Protein AF-I4Z610-F1 (afdb_monomer_lite)

Secondary structure (DSSP, 8-state):
-------S-----------PPPPPPPP-PPPGGGGPPPPPPPPPPTT--HHHHHHHHHHHHHHHHHHHHHHHHHHHHHHHHHHHHHHHHHHHHHHS-S---------

Radius of gyration: 32.1 Å; chains: 1; bounding box: 82×28×96 Å

pLDDT: mean 80.96, std 19.08, range [32.47, 97.81]

Structure (mmCIF, N/CA/C/O backbone):
data_AF-I4Z610-F1
#
_entry.id   AF-I4Z610-F1
#
loop_
_atom_site.group_PDB
_atom_site.id
_atom_site.type_symbol
_atom_site.label_atom_id
_atom_site.label_alt_id
_atom_site.label_comp_id
_atom_site.label_asym_id
_atom_site.label_entity_id
_atom_site.label_seq_id
_atom_site.pdbx_PDB_ins_code
_atom_site.Cartn_x
_atom_site.Cartn_y
_atom_site.Cartn_z
_atom_site.occupancy
_atom_site.B_iso_or_equiv
_atom_site.auth_seq_id
_atom_site.auth_comp_id
_atom_site.auth_asym_id
_atom_site.auth_atom_id
_atom_site.pdbx_PDB_model_num
ATOM 1 N N . MET A 1 1 ? -62.359 17.332 65.188 1.00 36.69 1 MET A N 1
ATOM 2 C CA . MET A 1 1 ? -62.088 18.349 64.141 1.00 36.69 1 MET A CA 1
ATOM 3 C C . MET A 1 1 ? -60.588 18.295 63.855 1.00 36.69 1 MET A C 1
ATOM 5 O O . MET A 1 1 ? -59.831 18.581 64.759 1.00 36.69 1 MET A O 1
ATOM 9 N N . LYS A 1 2 ? -60.135 17.551 62.837 1.00 48.34 2 LYS A N 1
ATOM 10 C CA . LYS A 1 2 ? -59.977 17.913 61.409 1.00 48.34 2 LYS A CA 1
ATOM 11 C C . LYS A 1 2 ? -58.609 18.575 61.141 1.00 48.34 2 LYS A C 1
ATOM 13 O O . LYS A 1 2 ? -58.389 19.671 61.636 1.00 48.34 2 LYS A O 1
ATOM 18 N N . ARG A 1 3 ? -57.829 17.931 60.244 1.00 49.16 3 ARG A N 1
ATOM 19 C CA . ARG A 1 3 ? -56.572 18.338 59.549 1.00 49.16 3 ARG A CA 1
ATOM 20 C C . ARG A 1 3 ? -55.285 17.869 60.246 1.00 49.16 3 ARG A C 1
ATOM 22 O O . ARG A 1 3 ? -55.173 18.031 61.443 1.00 49.16 3 ARG A O 1
ATOM 29 N N . MET A 1 4 ? -54.277 17.304 59.586 1.00 50.94 4 MET A N 1
ATOM 30 C CA . MET A 1 4 ? -54.021 17.068 58.161 1.00 50.94 4 MET A CA 1
ATOM 31 C C . MET A 1 4 ? -52.865 16.052 58.086 1.00 50.94 4 MET A C 1
ATOM 33 O O . MET A 1 4 ? -51.753 16.351 58.504 1.00 50.94 4 MET A O 1
ATOM 37 N N . LEU A 1 5 ? -53.138 14.857 57.566 1.00 63.78 5 LEU A N 1
ATOM 38 C CA . LEU A 1 5 ? -52.138 13.948 57.003 1.00 63.78 5 LEU A CA 1
ATOM 39 C C . LEU A 1 5 ? -51.885 14.429 55.573 1.00 63.78 5 LEU A C 1
ATOM 41 O O . LEU A 1 5 ? -52.757 14.219 54.735 1.00 63.78 5 LEU A O 1
ATOM 45 N N . ILE A 1 6 ? -50.765 15.102 55.286 1.00 55.38 6 ILE A N 1
ATOM 46 C CA . ILE A 1 6 ? -50.366 15.407 53.900 1.00 55.38 6 ILE A CA 1
ATOM 47 C C . ILE A 1 6 ? -48.847 15.258 53.736 1.00 55.38 6 ILE A C 1
ATOM 49 O O . ILE A 1 6 ? -48.070 16.152 54.044 1.00 55.38 6 ILE A O 1
ATOM 53 N N . CYS A 1 7 ? -48.476 14.072 53.251 1.00 49.38 7 CYS A N 1
ATOM 54 C CA . CYS A 1 7 ? -47.550 13.822 52.144 1.00 49.38 7 CYS A CA 1
ATOM 55 C C . CYS A 1 7 ? -46.306 14.721 52.019 1.00 49.38 7 CYS A C 1
ATOM 57 O O . CYS A 1 7 ? -46.261 15.605 51.171 1.00 49.38 7 CYS A O 1
ATOM 59 N N . ALA A 1 8 ? -45.243 14.386 52.753 1.00 51.41 8 ALA A N 1
ATOM 60 C CA . ALA A 1 8 ? -43.875 14.841 52.476 1.00 51.41 8 ALA A CA 1
ATOM 61 C C . ALA A 1 8 ? -43.061 13.780 51.700 1.00 51.41 8 ALA A C 1
ATOM 63 O O . ALA A 1 8 ? -41.900 13.530 52.006 1.00 51.41 8 ALA A O 1
ATOM 64 N N . ALA A 1 9 ? -43.683 13.092 50.737 1.00 55.34 9 ALA A N 1
ATOM 65 C CA . ALA A 1 9 ? -43.063 11.976 50.017 1.00 55.34 9 ALA A CA 1
ATOM 66 C C . ALA A 1 9 ? -43.464 11.956 48.536 1.00 55.34 9 ALA A C 1
ATOM 68 O O . ALA A 1 9 ? -43.954 10.960 48.020 1.00 55.34 9 ALA A O 1
ATOM 69 N N . VAL A 1 10 ? -43.300 13.078 47.844 1.00 56.53 10 VAL A N 1
ATOM 70 C CA . VAL A 1 10 ? -43.320 13.129 46.378 1.00 56.53 10 VAL A CA 1
ATOM 71 C C . VAL A 1 10 ? -42.252 14.145 45.987 1.00 56.53 10 VAL A C 1
ATOM 73 O O . VAL A 1 10 ? -42.113 15.141 46.686 1.00 56.53 10 VAL A O 1
ATOM 76 N N . LEU A 1 11 ? -41.532 13.904 44.890 1.00 56.47 11 LEU A N 1
ATOM 77 C CA . LEU A 1 11 ? -40.435 14.715 44.320 1.00 56.47 11 LEU A CA 1
ATOM 78 C C . LEU A 1 11 ? -39.005 14.210 44.570 1.00 56.47 11 LEU A C 1
ATOM 80 O O . LEU A 1 11 ? -38.053 14.979 44.514 1.00 56.47 11 LEU A O 1
ATOM 84 N N . VAL A 1 12 ? -38.823 12.894 44.675 1.00 58.78 12 VAL A N 1
ATOM 85 C CA . VAL A 1 12 ? -37.681 12.283 43.974 1.00 58.78 12 VAL A CA 1
ATOM 86 C C . VAL A 1 12 ? -38.246 11.382 42.881 1.00 58.78 12 VAL A C 1
ATOM 88 O O . VAL A 1 12 ? -38.115 10.163 42.902 1.00 58.78 12 VAL A O 1
ATOM 91 N N . SER A 1 13 ? -38.979 11.996 41.945 1.00 54.53 13 SER A N 1
ATOM 92 C CA . SER A 1 13 ? -39.217 11.395 40.635 1.00 54.53 13 SER A CA 1
ATOM 93 C C . SER A 1 13 ? -37.842 11.125 40.043 1.00 54.53 13 SER A C 1
ATOM 95 O O . SER A 1 13 ? -37.095 12.065 39.771 1.00 54.53 13 SER A O 1
ATOM 97 N N . GLY A 1 14 ? -37.493 9.843 39.970 1.00 51.25 14 GLY A N 1
ATOM 98 C CA . GLY A 1 14 ? -36.184 9.379 39.558 1.00 51.25 14 GLY A CA 1
ATOM 99 C C . GLY A 1 14 ? -35.710 10.102 38.308 1.00 51.25 14 GLY A C 1
ATOM 100 O O . GLY A 1 14 ? -36.394 10.110 37.285 1.00 51.25 14 GLY A O 1
ATOM 101 N N . CYS A 1 15 ? -34.502 10.656 38.387 1.00 57.78 15 CYS A N 1
ATOM 102 C CA . CYS A 1 15 ? -33.654 10.768 37.218 1.00 57.78 15 CYS A CA 1
ATOM 103 C C . CYS A 1 15 ? -33.496 9.341 36.687 1.00 57.78 15 CYS A C 1
ATOM 105 O O . CYS A 1 15 ? -32.618 8.602 37.129 1.00 57.78 15 CYS A O 1
ATOM 107 N N . THR A 1 16 ? -34.392 8.910 35.798 1.00 58.34 16 THR A N 1
ATOM 108 C CA . THR A 1 16 ? -34.170 7.737 34.964 1.00 58.34 16 THR A CA 1
ATOM 109 C C . THR A 1 16 ? -32.967 8.094 34.110 1.00 58.34 16 THR A C 1
ATOM 111 O O . THR A 1 16 ? -33.094 8.740 33.071 1.00 58.34 16 THR A O 1
ATOM 114 N N . HIS A 1 17 ? -31.779 7.789 34.628 1.00 59.97 17 HIS A N 1
ATOM 115 C CA . HIS A 1 17 ? -30.520 7.997 33.944 1.00 59.97 17 HIS A CA 1
ATOM 116 C C . HIS A 1 17 ? -30.498 6.991 32.794 1.00 59.97 17 HIS A C 1
ATOM 118 O O . HIS A 1 17 ? -30.064 5.851 32.938 1.00 59.97 17 HIS A O 1
ATOM 124 N N . TYR A 1 18 ? -31.085 7.389 31.667 1.00 58.47 18 TYR A N 1
ATOM 125 C CA . TYR A 1 18 ? -30.941 6.673 30.417 1.00 58.47 18 TYR A CA 1
ATOM 126 C C . TYR A 1 18 ? -29.496 6.875 29.974 1.00 58.47 18 TYR A C 1
ATOM 128 O O . TYR A 1 18 ? -29.140 7.925 29.442 1.00 58.47 18 TYR A O 1
ATOM 136 N N . VAL A 1 19 ? -28.647 5.901 30.291 1.00 64.12 19 VAL A N 1
ATOM 137 C CA . VAL A 1 19 ? -27.274 5.862 29.797 1.00 64.12 19 VAL A CA 1
ATOM 138 C C . VAL A 1 19 ? -27.331 5.149 28.447 1.00 64.12 19 VAL A C 1
ATOM 140 O O . VAL A 1 19 ? -27.651 3.958 28.420 1.00 64.12 19 VAL A O 1
ATOM 143 N N . PRO A 1 20 ? -27.097 5.846 27.322 1.00 68.62 20 PRO A N 1
ATOM 144 C CA . PRO A 1 20 ? -27.089 5.196 26.021 1.00 68.62 20 PRO A CA 1
ATOM 145 C C . PRO A 1 20 ? -25.960 4.159 25.984 1.00 68.62 20 PRO A C 1
ATOM 147 O O . PRO A 1 20 ? -24.809 4.476 26.279 1.00 68.62 20 PRO A O 1
ATOM 150 N N . VAL A 1 21 ? -26.295 2.916 25.629 1.00 75.81 21 VAL A N 1
ATOM 151 C CA . VAL A 1 21 ? -25.301 1.868 25.370 1.00 75.81 21 VAL A CA 1
ATOM 152 C C . VAL A 1 21 ? -24.558 2.239 24.092 1.00 75.81 21 VAL A C 1
ATOM 154 O O . VAL A 1 21 ? -25.175 2.390 23.037 1.00 75.81 21 VAL A O 1
ATOM 157 N N . VAL A 1 22 ? -23.240 2.395 24.184 1.00 80.94 22 VAL A N 1
ATOM 158 C CA . VAL A 1 22 ? -22.407 2.731 23.026 1.00 80.94 22 VAL A CA 1
ATOM 159 C C . VAL A 1 22 ? -22.102 1.451 22.257 1.00 80.94 22 VAL A C 1
ATOM 161 O O . VAL A 1 22 ? -21.610 0.475 22.830 1.00 80.94 22 VAL A O 1
ATOM 164 N N . THR A 1 23 ? -22.407 1.439 20.961 1.00 84.06 23 THR A N 1
ATOM 165 C CA . THR A 1 23 ? -22.122 0.302 20.080 1.00 84.06 23 THR A CA 1
ATOM 166 C C . THR A 1 23 ? -20.623 0.190 19.798 1.00 84.06 23 THR A C 1
ATOM 168 O O . THR A 1 23 ? -19.976 1.221 19.608 1.00 84.06 23 THR A O 1
ATOM 171 N N . PRO A 1 24 ? -20.068 -1.032 19.724 1.00 87.31 24 PRO A N 1
ATOM 172 C CA . PRO A 1 24 ? -18.661 -1.231 19.397 1.00 87.31 24 PRO A CA 1
ATOM 173 C C . PRO A 1 24 ? -18.331 -0.706 17.994 1.00 87.31 24 PRO A C 1
ATOM 175 O O . PRO A 1 24 ? -19.149 -0.787 17.075 1.00 87.31 24 PRO A O 1
ATOM 178 N N . ALA A 1 25 ? -17.114 -0.193 17.831 1.00 88.75 25 ALA A N 1
ATOM 179 C CA . ALA A 1 25 ? -16.575 0.215 16.544 1.00 88.75 25 ALA A CA 1
ATOM 180 C C . ALA A 1 25 ? -16.292 -1.010 15.657 1.00 88.75 25 ALA A C 1
ATOM 182 O O . ALA A 1 25 ? -15.835 -2.054 16.134 1.00 88.75 25 ALA A O 1
ATOM 183 N N . LEU A 1 26 ? -16.568 -0.865 14.359 1.00 91.50 26 LEU A N 1
ATOM 184 C CA . LEU A 1 26 ? -16.281 -1.873 13.337 1.00 91.50 26 LEU A CA 1
ATOM 185 C C . LEU A 1 26 ? -14.792 -1.883 12.995 1.00 91.50 26 LEU A C 1
ATOM 187 O O . LEU A 1 26 ? -14.139 -0.846 13.074 1.00 91.50 26 LEU A O 1
ATOM 191 N N . ARG A 1 27 ? -14.281 -3.047 12.579 1.00 92.12 27 ARG A N 1
ATOM 192 C CA . ARG A 1 27 ? -12.894 -3.208 12.123 1.00 92.12 27 ARG A CA 1
ATOM 193 C C . ARG A 1 27 ? -12.586 -2.377 10.881 1.00 92.12 27 ARG A C 1
ATOM 195 O O . ARG A 1 27 ? -13.476 -2.035 10.106 1.00 92.12 27 ARG A O 1
ATOM 202 N N . CYS A 1 28 ? -11.304 -2.075 10.704 1.00 93.50 28 CYS A N 1
ATOM 203 C CA . CYS A 1 28 ? -10.818 -1.332 9.552 1.00 93.50 28 CYS A CA 1
ATOM 204 C C . CYS A 1 28 ? -10.818 -2.244 8.326 1.00 93.50 28 CYS A C 1
ATOM 206 O O . CYS A 1 28 ? -10.014 -3.173 8.235 1.00 93.50 28 CYS A O 1
ATOM 208 N N . GLU A 1 29 ? -11.726 -1.963 7.396 1.00 92.31 29 GLU A N 1
ATOM 209 C CA . GLU A 1 29 ? -11.836 -2.651 6.114 1.00 92.31 29 GLU A CA 1
ATOM 210 C C . GLU A 1 29 ? -11.083 -1.828 5.051 1.00 92.31 29 GLU A C 1
ATOM 212 O O . GLU A 1 29 ? -11.423 -0.659 4.830 1.00 92.31 29 GLU A O 1
ATOM 217 N N . PRO A 1 30 ? -10.046 -2.371 4.393 1.00 92.31 30 PRO A N 1
ATOM 218 C CA . PRO A 1 30 ? -9.360 -1.648 3.331 1.00 92.31 30 PRO A CA 1
ATOM 219 C C . PRO A 1 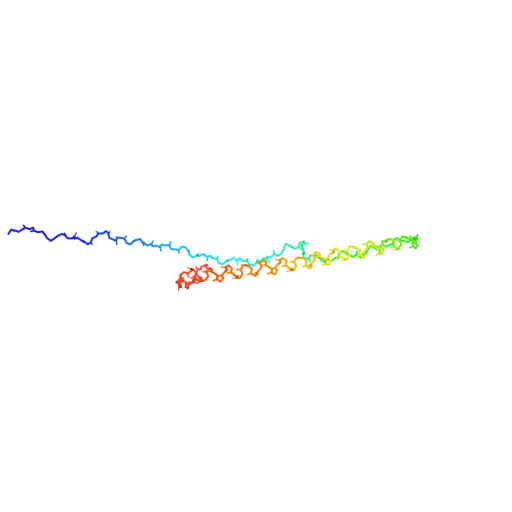30 ? -10.250 -1.519 2.091 1.00 92.31 30 PRO A C 1
ATOM 221 O O . PRO A 1 30 ? -10.981 -2.437 1.719 1.00 92.31 30 PRO A O 1
ATOM 224 N N . ALA A 1 31 ? -10.142 -0.387 1.396 1.00 90.94 31 ALA A N 1
ATOM 225 C CA . ALA A 1 31 ? -10.797 -0.212 0.106 1.00 90.94 31 ALA A CA 1
ATOM 226 C C . ALA A 1 31 ? -10.247 -1.214 -0.928 1.00 90.94 31 ALA A C 1
ATOM 228 O O . ALA A 1 31 ? -9.048 -1.491 -0.964 1.00 90.94 31 ALA A O 1
ATOM 229 N N . ALA A 1 32 ? -11.109 -1.726 -1.812 1.00 89.75 32 ALA A N 1
ATOM 230 C CA . ALA A 1 32 ? -10.750 -2.794 -2.753 1.00 89.75 32 ALA A CA 1
ATOM 231 C C . ALA A 1 32 ? -9.569 -2.440 -3.680 1.00 89.75 32 ALA A C 1
ATOM 233 O O . ALA A 1 32 ? -8.809 -3.318 -4.081 1.00 89.75 32 ALA A O 1
ATOM 234 N N . ASN A 1 33 ? -9.376 -1.157 -3.999 1.00 88.00 33 ASN A N 1
ATOM 235 C CA . ASN A 1 33 ? -8.243 -0.699 -4.805 1.00 88.00 33 ASN A CA 1
ATOM 236 C C . ASN A 1 33 ? -6.889 -0.861 -4.091 1.00 88.00 33 ASN A C 1
ATOM 238 O O . ASN A 1 33 ? -5.872 -0.982 -4.763 1.00 88.00 33 ASN A O 1
ATOM 242 N N . LEU A 1 34 ? -6.869 -0.876 -2.755 1.00 88.06 34 LEU A N 1
ATOM 243 C CA . LEU A 1 34 ? -5.655 -1.070 -1.955 1.00 88.06 34 LEU A CA 1
ATOM 244 C C . LEU A 1 34 ? -5.255 -2.547 -1.850 1.00 88.06 34 LEU A C 1
ATOM 246 O O . LEU A 1 34 ? -4.113 -2.854 -1.535 1.00 88.06 34 LEU A O 1
ATOM 250 N N . LEU A 1 35 ? -6.188 -3.456 -2.140 1.00 89.12 35 LEU A N 1
ATOM 251 C CA . LEU A 1 35 ? -5.960 -4.902 -2.150 1.00 89.12 35 LEU A CA 1
ATOM 252 C C . LEU A 1 35 ? -5.482 -5.421 -3.511 1.00 89.12 35 LEU A C 1
ATOM 254 O O . LEU A 1 35 ? -5.297 -6.627 -3.680 1.00 89.12 35 LEU A O 1
ATOM 258 N N . GLN A 1 36 ? -5.309 -4.541 -4.501 1.00 89.81 36 GLN A N 1
ATOM 259 C CA . GLN A 1 36 ? -4.820 -4.965 -5.805 1.00 89.81 36 GLN A CA 1
ATOM 260 C C . GLN A 1 36 ? -3.370 -5.445 -5.719 1.00 89.81 36 GLN A C 1
ATOM 262 O O . GLN A 1 36 ? -2.540 -4.900 -4.987 1.00 89.81 36 GLN A O 1
ATOM 267 N N . GLY A 1 37 ? -3.078 -6.501 -6.477 1.00 87.81 37 GLY A N 1
ATOM 268 C CA . GLY A 1 37 ? -1.729 -7.034 -6.600 1.00 87.81 37 GLY A CA 1
ATOM 269 C C . GLY A 1 37 ? -0.800 -6.076 -7.342 1.00 87.81 37 GLY A C 1
ATOM 270 O O . GLY A 1 37 ? -1.233 -5.108 -7.966 1.00 87.81 37 GLY A O 1
ATOM 271 N N . CYS A 1 38 ? 0.494 -6.376 -7.291 1.00 91.81 38 CYS A N 1
ATOM 272 C CA . CYS A 1 38 ? 1.486 -5.587 -8.004 1.00 91.81 38 CYS A CA 1
ATOM 273 C C . CYS A 1 38 ? 1.285 -5.652 -9.518 1.00 91.81 38 CYS A C 1
ATOM 275 O O . CYS A 1 38 ? 0.858 -6.672 -10.068 1.00 91.81 38 CYS A O 1
ATOM 277 N N . GLU A 1 39 ? 1.642 -4.557 -10.185 1.00 90.06 39 GLU A N 1
ATOM 278 C CA . GLU A 1 39 ? 1.624 -4.482 -11.638 1.00 90.06 39 GLU A CA 1
ATOM 279 C C . GLU A 1 39 ? 2.522 -5.569 -12.244 1.00 90.06 39 GLU A C 1
ATOM 281 O O . GLU A 1 39 ? 3.588 -5.905 -11.715 1.00 90.06 39 GLU A O 1
ATOM 286 N N . ARG A 1 40 ? 2.068 -6.154 -13.355 1.00 90.50 40 ARG A N 1
ATOM 287 C CA . ARG A 1 40 ? 2.852 -7.157 -14.075 1.00 90.50 40 ARG A CA 1
ATOM 288 C C . ARG A 1 40 ? 4.038 -6.485 -14.776 1.00 90.50 40 ARG A C 1
ATOM 290 O O . ARG A 1 40 ? 3.905 -5.338 -15.195 1.00 90.50 40 ARG A O 1
ATOM 297 N N . PRO A 1 41 ? 5.162 -7.202 -14.961 1.00 91.12 41 PRO A N 1
ATOM 298 C CA . PRO A 1 41 ? 6.279 -6.702 -15.755 1.00 91.12 41 PRO A CA 1
ATOM 299 C C . PRO A 1 41 ? 5.831 -6.246 -17.145 1.00 91.12 41 PRO A C 1
ATOM 301 O O . PRO A 1 41 ? 4.964 -6.883 -17.759 1.00 91.12 41 PRO A O 1
ATOM 304 N N . GLY A 1 42 ? 6.431 -5.163 -17.634 1.00 90.38 42 GLY A N 1
ATOM 305 C CA . GLY A 1 42 ? 6.119 -4.623 -18.952 1.00 90.38 42 GLY A CA 1
ATOM 306 C C . GLY A 1 42 ? 6.475 -5.596 -20.078 1.00 90.38 42 GLY A C 1
ATOM 307 O O . GLY A 1 42 ? 7.472 -6.318 -20.023 1.00 90.38 42 GLY A O 1
ATOM 308 N N . LEU A 1 43 ? 5.654 -5.611 -21.128 1.00 92.06 43 LEU A N 1
ATOM 309 C CA . LEU A 1 43 ? 5.954 -6.361 -22.346 1.00 92.06 43 LEU A CA 1
ATOM 310 C C . LEU A 1 43 ? 7.005 -5.615 -23.171 1.00 92.06 43 LEU A C 1
ATOM 312 O O . LEU A 1 43 ? 6.917 -4.400 -23.345 1.00 92.06 43 LEU A O 1
ATOM 316 N N . MET A 1 44 ? 7.971 -6.355 -23.716 1.00 91.81 44 MET A N 1
ATOM 317 C CA . MET A 1 44 ? 8.973 -5.806 -24.627 1.00 91.81 44 MET A CA 1
ATOM 318 C C . MET A 1 44 ? 8.566 -6.065 -26.082 1.00 91.81 44 MET A C 1
ATOM 320 O O . MET A 1 44 ? 8.355 -7.226 -26.431 1.00 91.81 44 MET A O 1
ATOM 324 N N . PRO A 1 45 ? 8.451 -5.029 -26.935 1.00 91.69 45 PRO A N 1
ATOM 325 C CA . PRO A 1 45 ? 8.233 -5.216 -28.366 1.00 91.69 45 PRO A CA 1
ATOM 326 C C . PRO A 1 45 ? 9.389 -5.935 -29.064 1.00 91.69 45 PRO A C 1
ATOM 328 O O . PRO A 1 45 ? 10.553 -5.853 -28.655 1.00 91.69 45 PRO A O 1
ATOM 331 N N . ASP A 1 46 ? 9.066 -6.577 -30.183 1.00 92.00 46 ASP A N 1
ATOM 332 C CA . ASP A 1 46 ? 10.060 -7.171 -31.069 1.00 92.00 46 ASP A CA 1
ATOM 333 C C . ASP A 1 46 ? 11.010 -6.101 -31.624 1.00 92.00 46 ASP A C 1
ATOM 335 O O . ASP A 1 46 ? 10.616 -4.970 -31.913 1.00 92.00 46 ASP A O 1
ATOM 339 N N . GLY A 1 47 ? 12.288 -6.458 -31.756 1.00 93.50 47 GLY A N 1
ATOM 340 C CA . GLY A 1 47 ? 13.341 -5.526 -32.174 1.00 93.50 47 GLY A CA 1
ATOM 341 C C . GLY A 1 47 ? 13.899 -4.639 -31.054 1.00 93.50 47 GLY A C 1
ATOM 342 O O . GLY A 1 47 ? 14.768 -3.811 -31.326 1.00 93.50 47 GLY A O 1
ATOM 343 N N . SER A 1 48 ? 13.455 -4.822 -29.805 1.00 95.31 48 SER A N 1
ATOM 344 C CA . SER A 1 48 ? 14.037 -4.137 -28.644 1.00 95.31 48 SER A CA 1
ATOM 345 C C . SER A 1 48 ? 15.523 -4.440 -28.492 1.00 95.31 48 SER A C 1
ATOM 347 O O . SER A 1 48 ? 15.969 -5.583 -28.625 1.00 95.31 48 SER A O 1
ATOM 349 N N . THR A 1 49 ? 16.304 -3.411 -28.175 1.00 96.75 49 THR A N 1
ATOM 350 C CA . THR A 1 49 ? 17.735 -3.578 -27.937 1.00 96.75 49 THR A CA 1
ATOM 351 C C . THR A 1 49 ? 17.989 -4.156 -26.547 1.00 96.75 49 THR A C 1
ATOM 353 O O . THR A 1 49 ? 17.157 -4.076 -25.640 1.00 96.75 49 THR A O 1
ATOM 356 N N . TYR A 1 50 ? 19.196 -4.677 -26.325 1.00 95.44 50 TYR A N 1
ATOM 357 C CA . TYR A 1 50 ? 19.616 -5.095 -24.985 1.00 95.44 50 TYR A CA 1
ATOM 358 C C . TYR A 1 50 ? 19.548 -3.945 -23.959 1.00 95.44 50 TYR A C 1
ATOM 360 O O . TYR A 1 50 ? 19.207 -4.160 -22.796 1.00 95.44 50 TYR A O 1
ATOM 368 N N . GLY A 1 51 ? 19.829 -2.708 -24.388 1.00 97.00 51 GLY A N 1
ATOM 369 C CA . GLY A 1 51 ? 19.714 -1.526 -23.532 1.00 97.00 51 GLY A CA 1
ATOM 370 C C . GLY A 1 51 ? 18.273 -1.241 -23.102 1.00 97.00 51 GLY A C 1
ATOM 371 O O . GLY A 1 51 ? 18.044 -0.853 -21.955 1.00 97.00 51 GLY A O 1
ATOM 372 N N . ASP A 1 52 ? 17.302 -1.483 -23.986 1.00 96.06 52 ASP A N 1
ATOM 373 C CA . ASP A 1 52 ? 15.874 -1.350 -23.676 1.00 96.06 52 ASP A CA 1
ATOM 374 C C . ASP A 1 52 ? 15.440 -2.375 -22.634 1.00 96.06 52 ASP A C 1
ATOM 376 O O . ASP A 1 52 ? 14.817 -2.010 -21.637 1.00 96.06 52 ASP A O 1
ATOM 380 N N . LEU A 1 53 ? 15.876 -3.627 -22.794 1.00 94.50 53 LEU A N 1
ATOM 381 C CA . LEU A 1 53 ? 15.609 -4.694 -21.832 1.00 94.50 53 LEU A CA 1
ATOM 382 C C . LEU A 1 53 ? 16.184 -4.367 -20.451 1.00 94.50 53 LEU A C 1
ATOM 384 O O . LEU A 1 53 ? 15.520 -4.559 -19.429 1.00 94.50 53 LEU A O 1
ATOM 388 N N . LEU A 1 54 ? 17.409 -3.836 -20.397 1.00 96.25 54 LEU A N 1
ATOM 389 C CA . LEU A 1 54 ? 18.023 -3.469 -19.127 1.00 96.25 54 LEU A CA 1
ATOM 390 C C . LEU A 1 54 ? 17.235 -2.353 -18.430 1.00 96.25 54 LEU A C 1
ATOM 392 O O . LEU A 1 54 ? 16.974 -2.468 -17.231 1.00 96.25 54 LEU A O 1
ATOM 396 N N . ARG A 1 55 ? 16.812 -1.319 -19.168 1.00 95.75 55 ARG A N 1
ATOM 397 C CA . ARG A 1 55 ? 15.973 -0.240 -18.626 1.00 95.75 55 ARG A CA 1
ATOM 398 C C . ARG A 1 55 ? 14.625 -0.761 -18.139 1.00 95.75 55 ARG A C 1
ATOM 400 O O . ARG A 1 55 ? 14.290 -0.521 -16.982 1.00 95.75 55 ARG A O 1
ATOM 407 N N . GLN A 1 56 ? 13.917 -1.538 -18.960 1.00 95.69 56 GLN A N 1
ATOM 408 C CA . GLN A 1 56 ? 12.627 -2.124 -18.588 1.00 95.69 56 GLN A CA 1
ATOM 409 C C . GLN A 1 56 ? 12.754 -2.972 -17.317 1.00 95.69 56 GLN A C 1
ATOM 411 O O . GLN A 1 56 ? 11.999 -2.788 -16.369 1.00 95.69 56 GLN A O 1
ATOM 416 N N . SER A 1 57 ? 13.787 -3.817 -17.232 1.00 94.69 57 SER A N 1
ATOM 417 C CA . SER A 1 57 ? 14.010 -4.661 -16.054 1.00 94.69 57 SER A CA 1
ATOM 418 C C . SER A 1 57 ? 14.300 -3.863 -14.774 1.00 94.69 57 SER A C 1
ATOM 420 O O . SER A 1 57 ? 13.980 -4.315 -13.675 1.00 94.69 57 SER A O 1
ATOM 422 N N . GLN A 1 58 ? 14.930 -2.686 -14.879 1.00 96.62 58 GLN A N 1
ATOM 423 C CA . GLN A 1 58 ? 15.137 -1.798 -13.732 1.00 96.62 58 GLN A CA 1
ATOM 424 C C . GLN A 1 58 ? 13.819 -1.159 -13.296 1.00 96.62 58 GLN A C 1
ATOM 426 O O . GLN A 1 58 ? 13.517 -1.171 -12.103 1.00 96.62 58 GLN A O 1
ATOM 431 N N . THR A 1 59 ? 13.024 -0.668 -14.247 1.00 95.75 59 THR A N 1
ATOM 432 C CA . THR A 1 59 ? 11.695 -0.108 -13.984 1.00 95.75 59 THR A CA 1
ATOM 433 C C . THR A 1 59 ? 10.773 -1.135 -13.331 1.00 95.75 59 THR A C 1
ATOM 435 O O . THR A 1 59 ? 10.191 -0.846 -12.287 1.00 95.75 59 THR A O 1
ATOM 438 N N . ASP A 1 60 ? 10.706 -2.357 -13.865 1.00 96.00 60 ASP A N 1
ATOM 439 C CA . ASP A 1 60 ? 9.879 -3.429 -13.306 1.00 96.00 60 ASP A CA 1
ATOM 440 C C . ASP A 1 60 ? 10.278 -3.739 -11.856 1.00 96.00 60 ASP A C 1
ATOM 442 O O . ASP A 1 60 ? 9.428 -3.810 -10.969 1.00 96.00 60 ASP A O 1
ATOM 446 N N . ARG A 1 61 ? 11.585 -3.849 -11.572 1.00 95.94 61 ARG A N 1
ATOM 447 C CA . ARG A 1 61 ? 12.079 -4.082 -10.205 1.00 95.94 61 ARG A CA 1
ATOM 448 C C . ARG A 1 61 ? 11.714 -2.948 -9.250 1.00 95.94 61 ARG A C 1
ATOM 450 O O . ARG A 1 61 ? 11.291 -3.226 -8.131 1.00 95.94 61 ARG A O 1
ATOM 457 N N . GLN A 1 62 ? 11.848 -1.694 -9.676 1.00 96.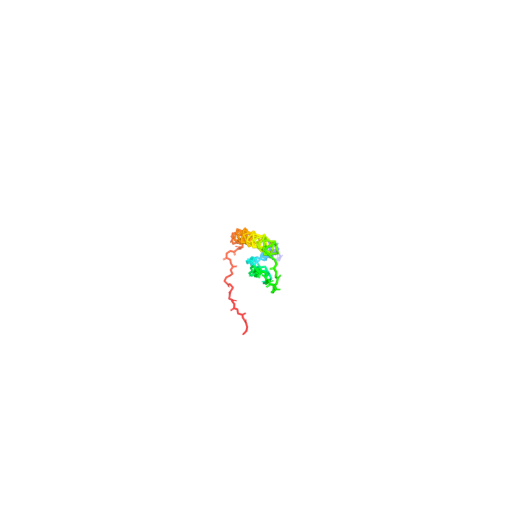44 62 GLN A N 1
ATOM 458 C CA . GLN A 1 62 ? 11.470 -0.537 -8.857 1.00 96.44 62 GLN A CA 1
ATOM 459 C C . GLN A 1 62 ? 9.964 -0.512 -8.570 1.00 96.44 62 GLN A C 1
ATOM 461 O O . GLN A 1 62 ? 9.553 -0.222 -7.446 1.00 96.44 62 GLN A O 1
ATOM 466 N N . ASN A 1 63 ? 9.137 -0.849 -9.561 1.00 95.44 63 ASN A N 1
ATOM 467 C CA . ASN A 1 63 ? 7.688 -0.920 -9.394 1.00 95.44 63 ASN A CA 1
ATOM 468 C C . ASN A 1 63 ? 7.286 -2.036 -8.423 1.00 95.44 63 ASN A C 1
ATOM 470 O O . ASN A 1 63 ? 6.489 -1.795 -7.516 1.00 95.44 63 ASN A O 1
ATOM 474 N N . LEU A 1 64 ? 7.893 -3.221 -8.542 1.00 95.06 64 LEU A N 1
ATOM 475 C CA . LEU A 1 64 ? 7.667 -4.327 -7.610 1.00 95.06 64 LEU A CA 1
ATOM 476 C C . LEU A 1 64 ? 8.105 -3.978 -6.182 1.00 95.06 64 LEU A C 1
ATOM 478 O O . LEU A 1 64 ? 7.370 -4.253 -5.238 1.00 95.06 64 LEU A O 1
ATOM 482 N N . GLN A 1 65 ? 9.260 -3.326 -6.014 1.00 96.31 65 GLN A N 1
ATOM 483 C CA . GLN A 1 65 ? 9.725 -2.857 -4.704 1.00 96.31 65 GLN A CA 1
ATOM 484 C C . GLN A 1 65 ? 8.745 -1.863 -4.076 1.00 96.31 65 GLN A C 1
ATOM 486 O O . GLN A 1 65 ? 8.388 -2.004 -2.909 1.00 96.31 65 GLN A O 1
ATOM 491 N N . ARG A 1 66 ? 8.271 -0.882 -4.853 1.00 95.38 66 ARG A N 1
ATOM 492 C CA . ARG A 1 66 ? 7.293 0.105 -4.379 1.00 95.38 66 ARG A CA 1
ATOM 493 C C . ARG A 1 66 ? 5.986 -0.560 -3.957 1.00 95.38 66 ARG A C 1
ATOM 495 O O . ARG A 1 66 ? 5.468 -0.244 -2.893 1.00 95.38 66 ARG A O 1
ATOM 502 N N . CYS A 1 67 ? 5.486 -1.494 -4.760 1.00 95.00 67 CYS A N 1
ATOM 503 C CA . CYS A 1 67 ? 4.278 -2.242 -4.433 1.00 95.00 67 CYS A CA 1
ATOM 504 C C . CYS A 1 67 ? 4.440 -3.063 -3.144 1.00 95.00 67 CYS A C 1
ATOM 506 O O . CYS A 1 67 ? 3.565 -3.030 -2.284 1.00 95.00 67 CYS A O 1
ATOM 508 N N . ALA A 1 68 ? 5.573 -3.751 -2.972 1.00 94.38 68 ALA A N 1
ATOM 509 C CA . ALA A 1 68 ? 5.845 -4.524 -1.763 1.00 94.38 68 ALA A CA 1
ATOM 510 C C . ALA A 1 68 ? 5.851 -3.642 -0.503 1.00 94.38 68 ALA A C 1
ATOM 512 O O . ALA A 1 68 ? 5.277 -4.028 0.514 1.00 94.38 68 ALA A O 1
ATOM 513 N N . LEU A 1 69 ? 6.442 -2.444 -0.585 1.00 96.19 69 LEU A N 1
ATOM 514 C CA . LEU A 1 69 ? 6.415 -1.467 0.507 1.00 96.19 69 LEU A CA 1
ATOM 515 C C . LEU A 1 69 ? 4.991 -0.991 0.806 1.00 96.19 69 LEU A C 1
ATOM 517 O O . LEU A 1 69 ? 4.572 -1.026 1.955 1.00 96.19 69 LEU A O 1
ATOM 521 N N . GLN A 1 70 ? 4.213 -0.638 -0.219 1.00 95.00 70 GLN A N 1
ATOM 522 C CA . GLN A 1 70 ? 2.820 -0.214 -0.042 1.00 95.00 70 GLN A CA 1
ATOM 523 C C . GLN A 1 70 ? 1.955 -1.296 0.617 1.00 95.00 70 GLN A C 1
ATOM 525 O O . GLN A 1 70 ? 1.124 -0.988 1.468 1.00 95.00 70 GLN A O 1
ATOM 530 N N . HIS A 1 71 ? 2.155 -2.565 0.248 1.00 95.06 71 HIS A N 1
ATOM 531 C CA . HIS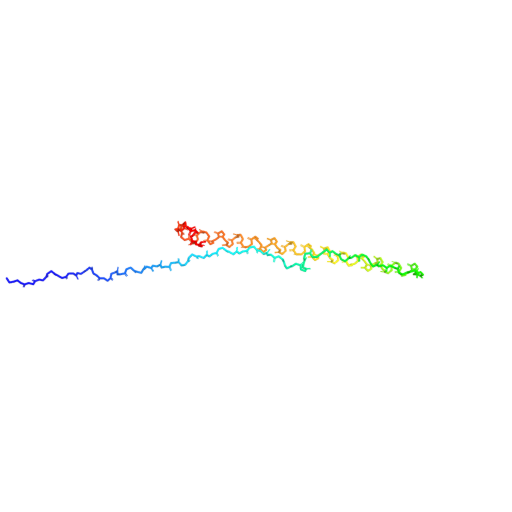 A 1 71 ? 1.461 -3.693 0.873 1.00 95.06 71 HIS A CA 1
ATOM 532 C C . HIS A 1 71 ? 1.881 -3.881 2.333 1.00 95.06 71 HIS A C 1
ATOM 534 O O . HIS A 1 71 ? 1.020 -4.077 3.188 1.00 95.06 71 HIS A O 1
ATOM 540 N N . ALA A 1 72 ? 3.177 -3.781 2.636 1.00 95.50 72 ALA A N 1
ATOM 541 C CA . ALA A 1 72 ? 3.669 -3.841 4.010 1.00 95.50 72 ALA A CA 1
ATOM 542 C C . ALA A 1 72 ? 3.087 -2.709 4.875 1.00 95.50 72 ALA A C 1
ATOM 544 O O . ALA A 1 72 ? 2.577 -2.973 5.966 1.00 95.50 72 ALA A O 1
ATOM 545 N N . ASP A 1 73 ? 3.083 -1.480 4.357 1.00 95.81 73 ASP A N 1
ATOM 546 C CA . ASP A 1 73 ? 2.526 -0.309 5.036 1.00 95.81 73 ASP A CA 1
ATOM 547 C C . ASP A 1 73 ? 1.021 -0.472 5.285 1.00 95.81 73 ASP A C 1
ATOM 549 O O . ASP A 1 73 ? 0.537 -0.197 6.383 1.00 95.81 73 ASP A O 1
ATOM 553 N N . LEU A 1 74 ? 0.271 -0.971 4.294 1.00 95.94 74 LEU A N 1
ATOM 554 C CA . LEU A 1 74 ? -1.160 -1.236 4.436 1.00 95.94 74 LEU A CA 1
ATOM 555 C C . LEU A 1 74 ? -1.435 -2.275 5.527 1.00 95.94 74 LEU A C 1
ATOM 557 O O . LEU A 1 74 ? -2.302 -2.063 6.374 1.00 95.94 74 LEU A O 1
ATOM 561 N N . VAL A 1 75 ? -0.697 -3.387 5.524 1.00 95.44 75 VAL A N 1
ATOM 562 C CA . VAL A 1 75 ? -0.834 -4.439 6.541 1.00 95.44 75 VAL A CA 1
ATOM 563 C C . VAL A 1 75 ? -0.549 -3.880 7.931 1.00 95.44 75 VAL A C 1
ATOM 565 O O . VAL A 1 75 ? -1.322 -4.125 8.859 1.00 95.44 75 VAL A O 1
ATOM 568 N N . GLN A 1 76 ? 0.518 -3.093 8.077 1.00 97.50 76 GLN A N 1
ATOM 569 C CA . GLN A 1 76 ?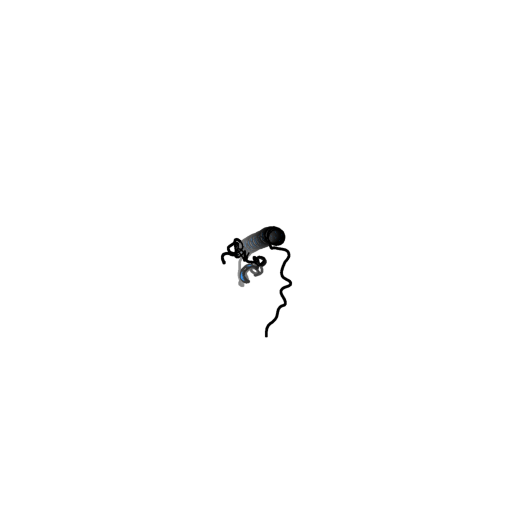 0.862 -2.477 9.353 1.00 97.50 76 GLN A CA 1
ATOM 570 C C . GLN A 1 76 ? -0.214 -1.487 9.812 1.00 97.50 76 GLN A C 1
ATOM 572 O O . GLN A 1 76 ? -0.631 -1.529 10.970 1.00 97.50 76 GLN A O 1
ATOM 577 N N . ALA A 1 77 ? -0.709 -0.638 8.912 1.00 96.44 77 ALA A N 1
ATOM 578 C CA . ALA A 1 77 ? -1.765 0.318 9.220 1.00 96.44 77 ALA A CA 1
ATOM 579 C C . ALA A 1 77 ? -3.054 -0.386 9.666 1.00 96.44 77 ALA A C 1
ATOM 581 O O . ALA A 1 77 ? -3.641 -0.002 10.675 1.00 96.44 77 ALA A O 1
ATOM 582 N N . LEU A 1 78 ? -3.472 -1.447 8.969 1.00 96.75 78 LEU A N 1
ATOM 583 C CA . LEU A 1 78 ? -4.649 -2.237 9.340 1.00 96.75 78 LEU A CA 1
ATOM 584 C C . LEU A 1 78 ? -4.471 -2.940 10.688 1.00 96.75 78 LEU A C 1
ATOM 586 O O . LEU A 1 78 ? -5.421 -2.998 11.468 1.00 96.75 78 LEU A O 1
ATOM 590 N N . ALA A 1 79 ? -3.274 -3.456 10.978 1.00 97.06 79 ALA A N 1
ATOM 591 C CA . ALA A 1 79 ? -2.975 -4.075 12.265 1.00 97.06 79 ALA A CA 1
ATOM 592 C C . ALA A 1 79 ? -3.127 -3.068 13.415 1.00 97.06 79 ALA A C 1
ATOM 594 O O . ALA A 1 79 ? -3.889 -3.325 14.344 1.00 97.06 79 ALA A O 1
ATOM 595 N N . VAL A 1 80 ? -2.490 -1.896 13.303 1.00 97.81 80 VAL A N 1
ATOM 596 C CA . VAL A 1 80 ? -2.583 -0.820 14.306 1.00 97.81 80 VAL A CA 1
ATOM 597 C C . VAL A 1 80 ? -4.025 -0.333 14.461 1.00 97.81 80 VAL A C 1
ATOM 599 O O . VAL A 1 80 ? -4.533 -0.218 15.572 1.00 97.81 80 VAL A O 1
ATOM 602 N N . CYS A 1 81 ? -4.717 -0.098 13.347 1.00 97.06 81 CYS A N 1
ATOM 603 C CA . CYS A 1 81 ? -6.104 0.362 13.333 1.00 97.06 81 CYS A CA 1
ATOM 604 C C . CYS A 1 81 ? -7.030 -0.612 14.083 1.00 97.06 81 CYS A C 1
ATOM 606 O O . CYS A 1 81 ? -7.809 -0.210 14.948 1.00 97.06 81 CYS A O 1
ATOM 608 N N . ASN A 1 82 ? -6.895 -1.912 13.807 1.00 96.94 82 ASN A N 1
ATOM 609 C CA . ASN A 1 82 ? -7.695 -2.948 14.454 1.00 96.94 82 ASN A CA 1
ATOM 610 C C . ASN A 1 82 ? -7.318 -3.174 15.923 1.00 96.94 82 ASN A C 1
ATOM 612 O O . ASN A 1 82 ? -8.202 -3.492 16.718 1.00 96.94 82 ASN A O 1
ATOM 616 N N . GLU A 1 83 ?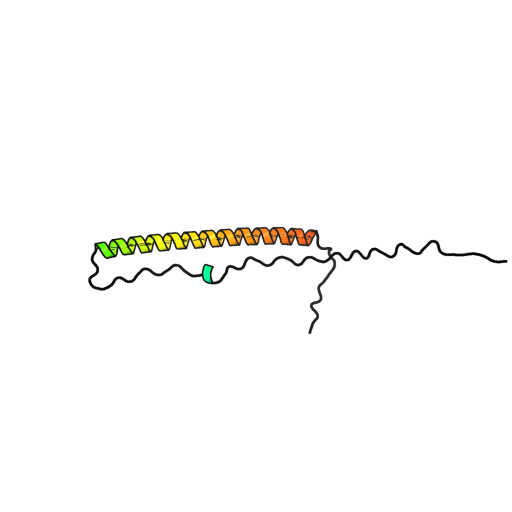 -6.048 -3.002 16.297 1.00 97.38 83 GLU A N 1
ATOM 617 C CA . GLU A 1 83 ? -5.618 -3.055 17.697 1.00 97.38 83 GLU A CA 1
ATOM 618 C C . GLU A 1 83 ? -6.256 -1.927 18.517 1.00 97.38 83 GLU A C 1
ATOM 620 O O . GLU A 1 83 ? -6.800 -2.172 19.595 1.00 97.38 83 GLU A O 1
ATOM 625 N N . GLU A 1 84 ? -6.254 -0.698 17.999 1.00 96.38 84 GLU A N 1
ATOM 626 C CA . GLU A 1 84 ? -6.859 0.442 18.694 1.00 96.38 84 GLU A CA 1
ATOM 627 C C . GLU A 1 84 ? -8.384 0.321 18.788 1.00 96.38 84 GLU A C 1
ATOM 629 O O . GLU A 1 84 ? -8.964 0.652 19.822 1.00 96.38 84 GLU A O 1
ATOM 634 N N . ILE A 1 85 ? -9.046 -0.219 17.759 1.00 96.12 85 ILE A N 1
ATOM 635 C CA . ILE A 1 85 ? -10.479 -0.548 17.826 1.00 96.12 85 ILE A CA 1
ATOM 636 C C . ILE A 1 85 ? -10.752 -1.588 18.903 1.00 96.12 85 ILE A C 1
ATOM 638 O O . ILE A 1 85 ? -11.705 -1.441 19.664 1.00 96.12 85 ILE A O 1
ATOM 642 N N . GLU A 1 86 ? -9.934 -2.633 18.985 1.00 95.06 86 GLU A N 1
ATOM 643 C CA . GLU A 1 86 ? -10.089 -3.665 20.004 1.00 95.06 86 GLU A CA 1
ATOM 644 C C . GLU A 1 86 ? -9.919 -3.066 21.405 1.00 95.06 86 GLU A C 1
ATOM 646 O O . GLU A 1 86 ? -10.775 -3.257 22.268 1.00 95.06 86 GLU A O 1
ATOM 651 N N . ARG A 1 87 ? -8.883 -2.245 21.612 1.00 94.19 87 ARG A N 1
ATOM 652 C CA . ARG A 1 87 ? -8.659 -1.528 22.874 1.00 94.19 87 ARG A CA 1
ATOM 653 C C . ARG A 1 87 ? -9.831 -0.606 23.221 1.00 94.19 87 ARG A C 1
ATOM 655 O O . ARG A 1 87 ? -10.288 -0.591 24.365 1.00 94.19 87 ARG A O 1
ATOM 662 N N . HIS A 1 88 ? -10.343 0.136 22.241 1.00 90.81 88 HIS A N 1
ATOM 663 C CA . HIS A 1 88 ? -11.501 1.009 22.408 1.00 90.81 88 HIS A CA 1
ATOM 664 C C . HIS A 1 88 ? -12.756 0.214 22.782 1.00 90.81 88 HIS A C 1
ATOM 666 O O . HIS A 1 88 ? -13.425 0.535 23.762 1.00 90.81 88 HIS A O 1
ATOM 672 N N . ASN A 1 89 ? -13.048 -0.864 22.055 1.00 92.81 89 ASN A N 1
ATOM 673 C CA . ASN A 1 89 ? -14.201 -1.721 22.304 1.00 92.81 89 ASN A CA 1
ATOM 674 C C . ASN A 1 89 ? -14.113 -2.399 23.677 1.00 92.81 89 ASN A C 1
ATOM 676 O O . ASN A 1 89 ? -15.112 -2.456 24.394 1.00 92.81 89 ASN A O 1
ATOM 680 N N . GLN A 1 90 ? -12.925 -2.832 24.101 1.00 91.31 90 GLN A N 1
ATOM 681 C CA . GLN A 1 90 ? -12.699 -3.342 25.454 1.00 91.31 90 GLN A CA 1
ATOM 682 C C . GLN A 1 90 ? -12.983 -2.275 26.516 1.00 91.31 90 GLN A C 1
ATOM 684 O O . GLN A 1 90 ? -13.676 -2.563 27.492 1.00 91.31 90 GLN A O 1
ATOM 689 N N . ALA A 1 91 ? -12.535 -1.032 26.323 1.00 88.69 91 ALA A N 1
ATOM 690 C CA . ALA A 1 91 ? -12.884 0.067 27.223 1.00 88.69 91 ALA A CA 1
ATOM 691 C C . ALA A 1 91 ? -14.403 0.329 27.249 1.00 88.69 91 ALA A C 1
ATOM 693 O O . ALA A 1 91 ? -14.979 0.483 28.326 1.00 88.69 91 ALA A O 1
ATOM 694 N N . LEU A 1 92 ? -15.080 0.284 26.094 1.00 88.06 92 LEU A N 1
ATOM 695 C CA . LEU A 1 92 ? -16.539 0.408 26.022 1.00 88.06 92 LEU A CA 1
ATOM 696 C C . LEU A 1 92 ? -17.254 -0.698 26.803 1.00 88.06 92 LEU A C 1
ATOM 698 O O . LEU A 1 92 ? -18.236 -0.407 27.476 1.00 88.06 92 LEU A O 1
ATOM 702 N N . THR A 1 93 ? -16.770 -1.944 26.787 1.00 84.62 93 THR A N 1
ATOM 703 C CA . THR A 1 93 ? -17.385 -3.021 27.591 1.00 84.62 93 THR A CA 1
ATOM 704 C C . THR A 1 93 ? -17.274 -2.799 29.100 1.00 84.62 93 THR A C 1
ATOM 706 O O . THR A 1 93 ? -18.126 -3.279 29.844 1.00 84.62 93 THR A O 1
ATOM 709 N N . GLN A 1 94 ? -16.258 -2.061 29.562 1.00 81.06 94 GLN A N 1
ATOM 710 C CA . GLN A 1 94 ? -16.105 -1.708 30.977 1.00 81.06 94 GLN A CA 1
ATOM 711 C C . GLN A 1 94 ? -17.049 -0.573 31.398 1.00 81.06 94 GLN A C 1
ATOM 713 O O . GLN A 1 94 ? -17.429 -0.495 32.565 1.00 81.06 94 GLN A O 1
ATOM 718 N N . ILE A 1 95 ? -17.416 0.302 30.456 1.00 81.19 95 ILE A N 1
ATOM 719 C CA . ILE A 1 95 ? -18.239 1.497 30.695 1.00 81.19 95 ILE A CA 1
ATOM 720 C C . ILE A 1 95 ? -19.722 1.217 30.434 1.00 81.19 95 ILE A C 1
ATOM 722 O O . ILE A 1 95 ? -20.588 1.758 31.123 1.00 81.19 95 ILE A O 1
ATOM 726 N N . ASN A 1 96 ? -20.030 0.367 29.452 1.00 79.25 96 ASN A N 1
ATOM 727 C CA . ASN A 1 96 ? -21.395 -0.029 29.158 1.00 79.25 96 ASN A CA 1
ATOM 728 C C . ASN A 1 96 ? -21.951 -0.803 30.364 1.00 79.25 96 ASN A C 1
ATOM 730 O O . ASN A 1 96 ? -21.347 -1.789 30.801 1.00 79.25 96 ASN A O 1
ATOM 734 N N . PRO A 1 97 ? -23.099 -0.386 30.926 1.00 67.69 97 PRO A N 1
ATOM 735 C CA . PRO A 1 97 ? -23.705 -1.110 32.032 1.00 67.69 97 PRO A CA 1
ATOM 736 C C . PRO A 1 97 ? -23.969 -2.562 31.606 1.00 67.69 97 PRO A C 1
ATOM 738 O O . PRO A 1 97 ? -24.367 -2.814 30.469 1.00 67.69 97 PRO A O 1
ATOM 741 N N . LYS A 1 98 ? -23.781 -3.532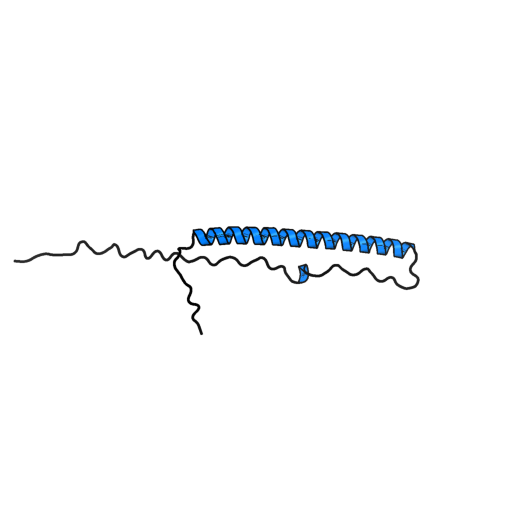 32.517 1.00 59.25 98 LYS A N 1
ATOM 742 C CA . LYS A 1 98 ? -24.005 -4.983 32.292 1.00 59.25 98 LYS A CA 1
ATOM 743 C C . LYS A 1 98 ? -25.476 -5.364 32.015 1.00 59.25 98 LYS A C 1
ATOM 745 O O . LYS A 1 98 ? -25.904 -6.481 32.296 1.00 59.25 98 LYS A O 1
ATOM 750 N N . THR A 1 99 ? -26.283 -4.448 31.502 1.00 50.81 99 THR A N 1
ATOM 751 C CA . THR A 1 99 ? -27.722 -4.593 31.313 1.00 50.81 99 THR A CA 1
ATOM 752 C C . THR A 1 99 ? -28.063 -4.470 29.839 1.00 50.81 99 THR A C 1
ATOM 754 O O . THR A 1 99 ? -28.008 -3.380 29.278 1.00 50.81 99 THR A O 1
ATOM 757 N N . GLY A 1 100 ? -28.468 -5.587 29.236 1.00 46.19 100 GLY A N 1
ATOM 758 C CA . GLY A 1 100 ? -29.117 -5.580 27.932 1.00 46.19 100 GLY A CA 1
ATOM 759 C C . GLY A 1 100 ? -28.696 -6.735 27.049 1.00 46.19 100 GLY A C 1
ATOM 760 O O . GLY A 1 100 ? -28.029 -6.536 26.043 1.00 46.19 100 GLY A O 1
ATOM 761 N N . SER A 1 101 ? -29.137 -7.941 27.396 1.00 44.50 101 SER A N 1
ATOM 762 C CA . SER A 1 101 ? -29.457 -8.963 26.408 1.00 44.50 101 SER A CA 1
ATOM 763 C C . SER A 1 101 ? -30.346 -8.338 25.326 1.00 44.50 101 SER A C 1
ATOM 765 O O . SER A 1 101 ? -31.566 -8.255 25.461 1.00 44.50 101 SER A O 1
ATOM 767 N N . GLY A 1 102 ? -29.719 -7.850 24.258 1.00 42.75 102 GLY A N 1
ATOM 768 C CA . GLY A 1 102 ? -30.400 -7.448 23.042 1.00 42.75 102 GLY A CA 1
ATOM 769 C C . GLY A 1 102 ? -31.047 -8.684 22.442 1.00 42.75 102 GLY A C 1
ATOM 770 O O . GLY A 1 102 ? -30.436 -9.387 21.642 1.00 42.75 102 GLY A O 1
ATOM 771 N N . LYS A 1 103 ? -32.289 -8.968 22.847 1.00 43.16 103 LYS A N 1
ATOM 772 C CA . LYS A 1 103 ? -33.222 -9.700 22.001 1.00 43.16 103 LYS A CA 1
ATOM 773 C C . LYS A 1 103 ? -33.272 -8.930 20.686 1.00 43.16 103 LYS A C 1
ATOM 775 O O . LYS A 1 103 ? -33.903 -7.882 20.596 1.00 43.16 103 LYS A O 1
ATOM 780 N N . SER A 1 104 ? -32.556 -9.449 19.696 1.00 44.81 104 SER A N 1
ATOM 781 C CA . SER A 1 104 ? -32.856 -9.203 18.298 1.00 44.81 104 SER A CA 1
ATOM 782 C C . SER A 1 104 ? -34.284 -9.697 18.082 1.00 44.81 104 SER A C 1
ATOM 784 O O . SER A 1 104 ? -34.553 -10.894 18.027 1.00 44.81 104 SER A O 1
ATOM 786 N N . SER A 1 105 ? -35.222 -8.761 18.100 1.00 45.75 105 SER A N 1
ATOM 787 C CA . SER A 1 105 ? -36.567 -8.961 17.594 1.00 45.75 105 SER A CA 1
ATOM 788 C C . SER A 1 105 ? -36.808 -7.879 16.565 1.00 45.75 105 SER A C 1
ATOM 790 O O . SER A 1 105 ? -37.006 -6.720 16.939 1.00 45.75 105 SER A O 1
ATOM 792 N N . SER A 1 106 ? -36.763 -8.263 15.293 1.00 32.47 106 SER A N 1
ATOM 793 C CA . SER A 1 106 ? -37.793 -7.976 14.279 1.00 32.47 106 SER A CA 1
ATOM 794 C C . SER A 1 106 ? -37.208 -8.120 12.871 1.00 32.47 106 SER A C 1
ATOM 796 O O . SER A 1 106 ? -36.003 -7.914 12.711 1.00 32.47 106 SER A O 1
ATOM 798 N N . PRO A 1 107 ? -38.042 -8.280 11.832 1.00 47.91 107 PRO A N 1
ATOM 799 C CA . PRO A 1 107 ? -39.414 -8.803 11.773 1.00 47.91 107 PRO A CA 1
ATOM 800 C C . PRO A 1 107 ? -39.518 -10.151 11.034 1.00 47.91 107 PRO A C 1
ATOM 802 O O . PRO A 1 107 ? -38.640 -10.459 10.199 1.00 47.91 107 PRO A O 1
#

InterPro domains:
  IPR058979 LysC-like [PF23793] (11-76)

Sequence (107 aa):
MKRMLICAAVLVSGCTHYVPVVTPALRCEPAANLLQGCERPGLMPDGSTYGDLLRQSQTDRQNLQRCALQHADLVQALAVCNEEIERHNQALTQINPKTGSGKSSSP

Foldseek 3Di:
DDDDDDDPPDPPPDPPVPDDQDDQDDADDDDPVLVDDFDDQDDDDPPDDPVNVVVSVVVSVVSNVVNVVSNVVVVVVSVVRRVVSVVVRVVSVVVGPPDDPPPPDDD

Organism: NCBI:txid735332